Protein AF-A0A975I169-F1 (afdb_monomer)

Mean predicted aligned error: 8.08 Å

pLDDT: mean 77.11, std 10.46, range [40.88, 91.5]

Nearest PDB structures (foldseek):
  6r01-assembly1_A  TM=6.810E-01  e=8.545E-01  Streptomyces lividans 1326
  6qyb-assembly1_A  TM=6.932E-01  e=1.309E+00  Streptomyces lividans 1326
  6q6b-assembly1_A  TM=6.824E-01  e=1.241E+00  Streptomyces lividans 1326
  6ek9-assembly1_A  TM=6.836E-01  e=1.620E+00  Streptomyces lividans
  6qvh-assembly1_A  TM=6.984E-01  e=2.006E+00  Streptomyces lividans 1326

Sequence (140 aa):
MQFKTPTKKPTLEERLAKWSMGFLGGSVAILAVFLALAFTLATQSVWVVLALACLGVYVAQLYYLGTIGRYAPRRRLHIWQLSLLGHVVLFGVVLWVIGNPPVALLVLLPEEASFVIHLLGIHHAYRAAQSTTFSAENAS

Radius of gyration: 18.7 Å; Cα contacts (8 Å, |Δi|>4): 97; chains: 1; bounding box: 59×23×60 Å

Secondary structure (DSSP, 8-state):
--------PPPHHHHHHHHHHHHHHHHHHHHHHHHHHHHHH---THHHHHHHHHHHHHHHHHHHHHHGGGS-HHHHHHHHHHHHHHHHHHHHHHHHHH--HHHHHHHHHHHHHHHHHHHHHHHHHHHHHHHHHHHHHTT-

Foldseek 3Di:
DDDPDPPDDDDPLLVLLVLLLVLLVVLLVLVVVVLVVCVVVDDDDCSVVLNVVLVVLSVLLNVLSVCLVVDDLVVSLVSLVSNLVSLVVNLVSLCVVPVDVVSSVVSVPSSVVSNVSSVVSNVVSVVRVVVVVVVVVVVD

Solvent-accessible surface area (backbone atoms only — not comparable to full-atom values): 7723 Å² total; per-residue (Å²): 135,85,80,76,75,79,81,74,75,79,49,70,59,50,52,41,32,52,52,30,48,54,28,51,54,50,37,52,53,55,48,50,55,51,48,55,54,45,59,77,73,51,97,63,83,62,59,60,60,51,51,53,52,54,51,52,48,51,52,52,38,48,52,50,47,74,46,40,81,80,49,56,48,62,56,36,26,52,48,32,51,54,41,46,52,47,50,55,54,48,51,52,48,48,55,66,72,51,81,42,73,75,63,39,52,68,52,42,54,41,46,50,56,28,48,55,38,36,54,53,36,32,56,52,25,47,54,52,34,50,54,58,49,56,57,55,66,78,72,112

Structure (mmCIF, N/CA/C/O backbone):
data_AF-A0A975I169-F1
#
_entry.id   AF-A0A975I169-F1
#
loop_
_atom_site.group_PDB
_atom_site.id
_atom_site.type_symbol
_atom_site.label_atom_id
_atom_site.label_alt_id
_atom_site.label_comp_id
_atom_site.label_asym_id
_atom_site.label_entity_id
_atom_site.label_seq_id
_atom_site.pdbx_PDB_ins_code
_atom_site.Cartn_x
_atom_site.Cartn_y
_atom_site.Cartn_z
_atom_site.occupancy
_atom_site.B_iso_or_equiv
_atom_site.auth_seq_id
_atom_site.auth_comp_id
_atom_site.auth_asym_id
_atom_site.auth_atom_id
_atom_site.pdbx_PDB_model_num
ATOM 1 N N . MET A 1 1 ? 40.651 8.411 -12.417 1.00 40.88 1 MET A N 1
ATOM 2 C CA . MET A 1 1 ? 39.310 8.763 -12.937 1.00 40.88 1 MET A CA 1
ATOM 3 C C . MET A 1 1 ? 38.260 8.058 -12.089 1.00 40.88 1 MET A C 1
ATOM 5 O O . MET A 1 1 ? 38.161 6.843 -12.167 1.00 40.88 1 MET A O 1
ATOM 9 N N . GLN A 1 2 ? 37.527 8.780 -11.236 1.00 47.41 2 GLN A N 1
ATOM 10 C CA . GLN A 1 2 ? 36.341 8.221 -10.577 1.00 47.41 2 GLN A CA 1
ATOM 11 C C . GLN A 1 2 ? 35.188 8.253 -11.581 1.00 47.41 2 GLN A C 1
ATOM 13 O O . GLN A 1 2 ? 34.714 9.328 -11.950 1.00 47.41 2 GLN A O 1
ATOM 18 N N . PHE A 1 3 ? 34.754 7.084 -12.049 1.00 53.88 3 PHE A N 1
ATOM 19 C CA . PHE A 1 3 ? 33.515 6.967 -12.806 1.00 53.88 3 PHE A CA 1
ATOM 20 C C . PHE A 1 3 ? 32.361 7.264 -11.847 1.00 53.88 3 PHE A C 1
ATOM 22 O O . PHE A 1 3 ? 32.030 6.443 -10.995 1.00 53.88 3 PHE A O 1
ATOM 29 N N . LYS A 1 4 ? 31.772 8.463 -11.950 1.00 49.38 4 LYS A N 1
ATOM 30 C CA . LYS A 1 4 ? 30.489 8.763 -11.307 1.00 49.38 4 LYS A CA 1
ATOM 31 C C . LYS A 1 4 ? 29.485 7.736 -11.818 1.00 49.38 4 LYS A C 1
ATOM 33 O O . LYS A 1 4 ? 29.145 7.746 -13.000 1.00 49.38 4 LYS A O 1
ATOM 38 N N . THR A 1 5 ? 29.035 6.847 -10.939 1.00 52.25 5 THR A N 1
ATOM 39 C CA . THR A 1 5 ? 27.956 5.909 -11.234 1.00 52.25 5 THR A CA 1
ATOM 40 C C . THR A 1 5 ? 26.757 6.735 -11.699 1.00 52.25 5 THR A C 1
ATOM 42 O O . THR A 1 5 ? 26.342 7.638 -10.966 1.00 52.25 5 THR A O 1
ATOM 45 N N . PRO A 1 6 ? 26.223 6.512 -12.911 1.00 54.62 6 PRO A N 1
ATOM 46 C CA . PRO A 1 6 ? 25.088 7.281 -13.390 1.00 54.62 6 PRO A CA 1
ATOM 47 C C . PRO A 1 6 ? 23.934 7.081 -12.409 1.00 54.62 6 PRO A C 1
ATOM 49 O O . PRO A 1 6 ? 23.474 5.959 -12.191 1.00 54.62 6 PRO A O 1
ATOM 52 N N . THR A 1 7 ? 23.488 8.167 -11.779 1.00 57.94 7 THR A N 1
ATOM 53 C CA .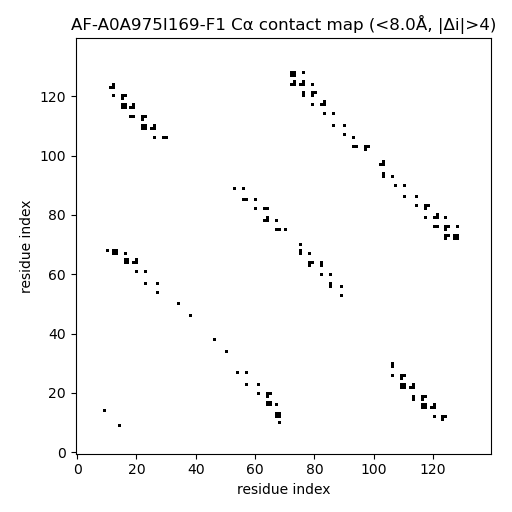 THR A 1 7 ? 22.308 8.177 -10.918 1.00 57.94 7 THR A CA 1
ATOM 54 C C . THR A 1 7 ? 21.109 7.824 -11.787 1.00 57.94 7 THR A C 1
ATOM 56 O O . THR A 1 7 ? 20.553 8.666 -12.494 1.00 57.94 7 THR A O 1
ATOM 59 N N . LYS A 1 8 ? 20.740 6.540 -11.788 1.00 69.06 8 LYS A N 1
ATOM 60 C CA . LYS A 1 8 ? 19.568 6.038 -12.499 1.00 69.06 8 LYS A CA 1
ATOM 61 C C . LYS A 1 8 ? 18.355 6.775 -11.940 1.00 69.06 8 LYS A C 1
ATOM 63 O O . LYS A 1 8 ? 18.017 6.615 -10.769 1.00 69.06 8 LYS A O 1
ATOM 68 N N . LYS A 1 9 ? 17.745 7.636 -12.759 1.00 77.81 9 LYS A N 1
ATOM 69 C CA . LYS A 1 9 ? 16.529 8.353 -12.369 1.00 77.81 9 LYS A CA 1
ATOM 70 C C . LYS A 1 9 ? 15.472 7.319 -11.957 1.00 77.81 9 LYS A C 1
ATOM 72 O O . LYS A 1 9 ? 15.319 6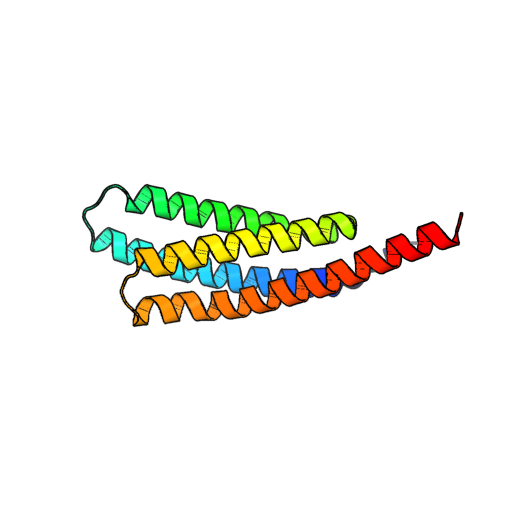.326 -12.674 1.00 77.81 9 LYS A O 1
ATOM 77 N N . PRO A 1 10 ? 14.762 7.535 -10.838 1.00 78.56 10 PRO A N 1
ATOM 78 C CA . PRO A 1 10 ? 13.748 6.599 -10.389 1.00 78.56 10 PRO A CA 1
ATOM 79 C C . PRO A 1 10 ? 12.663 6.468 -11.456 1.00 78.56 10 PRO A C 1
ATOM 81 O O . PRO A 1 10 ? 12.171 7.462 -12.002 1.00 78.56 10 PRO A O 1
ATOM 84 N N . THR A 1 11 ? 12.311 5.226 -11.759 1.00 85.38 11 THR A N 1
ATOM 85 C CA . THR A 1 11 ? 11.220 4.883 -12.668 1.00 85.38 11 THR A CA 1
ATOM 86 C C . THR A 1 11 ? 9.888 5.395 -12.116 1.00 85.38 11 THR A C 1
ATOM 88 O O . THR A 1 11 ? 9.739 5.627 -10.915 1.00 85.38 11 THR A O 1
ATOM 91 N N . LEU A 1 12 ? 8.896 5.592 -12.989 1.00 85.06 12 LEU A N 1
ATOM 92 C CA . LEU A 1 12 ? 7.570 6.043 -12.559 1.00 85.06 12 LEU A CA 1
ATOM 93 C C . LEU A 1 12 ? 6.952 5.081 -11.531 1.00 85.06 12 LEU A C 1
ATOM 95 O O . LEU A 1 12 ? 6.371 5.536 -10.554 1.00 85.06 12 LEU A O 1
ATOM 99 N N . GLU A 1 13 ? 7.158 3.775 -11.704 1.00 85.19 13 GLU A N 1
ATOM 100 C CA . GLU A 1 13 ? 6.737 2.737 -10.755 1.00 85.19 13 GLU A CA 1
ATOM 101 C C . GLU A 1 13 ? 7.374 2.921 -9.374 1.00 85.19 13 GLU A C 1
ATOM 103 O O . GLU A 1 13 ? 6.676 2.861 -8.371 1.00 85.19 13 GLU A O 1
ATOM 108 N N . GLU A 1 14 ? 8.676 3.209 -9.303 1.00 84.88 14 GLU A N 1
ATOM 109 C CA . GLU A 1 14 ? 9.365 3.475 -8.030 1.00 84.88 14 GLU A CA 1
ATOM 110 C C . GLU A 1 14 ? 8.864 4.768 -7.374 1.00 84.88 14 GLU A C 1
ATOM 112 O O . GLU A 1 14 ? 8.753 4.845 -6.150 1.00 84.88 14 GLU A O 1
ATOM 117 N N . ARG A 1 15 ? 8.519 5.786 -8.174 1.00 88.56 15 ARG A N 1
ATOM 118 C CA . ARG A 1 15 ? 7.898 7.015 -7.661 1.00 88.56 15 ARG A CA 1
ATOM 119 C C . ARG A 1 15 ? 6.516 6.720 -7.084 1.00 88.56 15 ARG A C 1
ATOM 121 O O . ARG A 1 15 ? 6.259 7.118 -5.953 1.00 88.56 15 ARG A O 1
ATOM 128 N N . LEU A 1 16 ? 5.656 6.019 -7.824 1.00 88.56 16 LEU A N 1
ATOM 129 C CA . LEU A 1 16 ? 4.318 5.627 -7.368 1.00 88.56 16 LEU A CA 1
ATOM 130 C C . LEU A 1 16 ? 4.395 4.737 -6.123 1.00 88.56 16 LEU A C 1
ATOM 132 O O . LEU A 1 16 ? 3.667 4.977 -5.167 1.00 88.56 16 LEU A O 1
ATOM 136 N N . ALA A 1 17 ? 5.333 3.789 -6.078 1.00 86.81 17 ALA A N 1
ATOM 137 C CA . ALA A 1 17 ? 5.570 2.961 -4.901 1.00 86.81 17 ALA A CA 1
ATOM 138 C C . ALA A 1 17 ? 5.987 3.805 -3.689 1.00 86.81 17 ALA A C 1
ATOM 140 O O . ALA A 1 17 ? 5.504 3.566 -2.589 1.00 86.81 17 ALA A O 1
ATOM 141 N N . LYS A 1 18 ? 6.815 4.842 -3.877 1.00 88.81 18 LYS A N 1
ATOM 142 C CA . LYS A 1 18 ? 7.175 5.773 -2.797 1.00 88.81 18 LYS A CA 1
ATOM 143 C C . LYS A 1 18 ? 5.970 6.541 -2.255 1.00 88.81 18 LYS A C 1
ATOM 145 O O . LYS A 1 18 ? 5.837 6.657 -1.040 1.00 88.81 18 LYS A O 1
ATOM 150 N N . TRP A 1 19 ? 5.107 7.053 -3.132 1.00 87.56 19 TRP A N 1
ATOM 151 C CA . TRP A 1 19 ? 3.864 7.709 -2.712 1.00 87.56 19 TRP A CA 1
ATOM 152 C C . TRP A 1 19 ? 2.956 6.735 -1.968 1.00 87.56 19 TRP A C 1
ATOM 154 O O . TRP A 1 19 ? 2.516 7.045 -0.867 1.00 87.56 19 TRP A O 1
ATOM 164 N N . SER A 1 20 ? 2.759 5.539 -2.524 1.00 86.69 20 SER A N 1
ATOM 165 C CA . SER A 1 20 ? 1.969 4.483 -1.900 1.00 86.69 20 SER A CA 1
ATOM 166 C C . SER A 1 20 ? 2.493 4.130 -0.506 1.00 86.69 20 SER A C 1
ATOM 168 O O . SER A 1 20 ? 1.721 4.176 0.441 1.00 86.69 20 SER A O 1
ATOM 170 N N . MET A 1 21 ? 3.802 3.912 -0.331 1.00 87.06 21 MET A N 1
ATOM 171 C CA . MET A 1 21 ? 4.404 3.673 0.990 1.00 87.06 21 MET A CA 1
ATOM 172 C C . MET A 1 21 ? 4.121 4.803 1.990 1.00 87.06 21 MET A C 1
ATOM 174 O O . MET A 1 21 ? 3.918 4.528 3.170 1.00 87.06 21 MET A O 1
ATOM 178 N N . GLY A 1 22 ? 4.090 6.060 1.532 1.00 85.81 22 GLY A N 1
ATOM 179 C CA . GLY A 1 22 ? 3.719 7.202 2.368 1.00 85.81 22 GLY A CA 1
ATOM 180 C C . GLY A 1 22 ? 2.272 7.126 2.860 1.00 85.81 22 GLY A C 1
ATOM 181 O O . GLY A 1 22 ? 2.029 7.291 4.054 1.00 85.81 22 GLY A O 1
ATOM 182 N N . PHE A 1 23 ? 1.327 6.820 1.966 1.00 85.06 23 PHE A N 1
ATOM 183 C CA . PHE A 1 23 ? -0.083 6.650 2.332 1.00 85.06 23 PHE A CA 1
ATOM 184 C C . PHE A 1 23 ? -0.309 5.416 3.217 1.00 85.06 23 PHE A C 1
ATOM 186 O O . PHE A 1 23 ? -0.944 5.561 4.257 1.00 85.06 23 PHE A O 1
ATOM 193 N N . LEU A 1 24 ? 0.299 4.260 2.899 1.00 83.12 24 LEU A N 1
ATOM 194 C CA . LEU A 1 24 ? 0.259 3.065 3.761 1.00 83.12 24 LEU A CA 1
ATOM 195 C C . LEU A 1 24 ? 0.768 3.372 5.169 1.00 83.12 24 LEU A C 1
ATOM 197 O O . LEU A 1 24 ? 0.147 2.980 6.150 1.00 83.12 24 LEU A O 1
ATOM 201 N N . GLY A 1 25 ? 1.906 4.063 5.281 1.00 83.50 25 GLY A N 1
ATOM 202 C CA . GLY A 1 25 ? 2.466 4.436 6.578 1.00 83.50 25 GLY A CA 1
ATOM 203 C C . GLY A 1 25 ? 1.501 5.300 7.395 1.00 83.50 25 GLY A C 1
ATOM 204 O O . GLY A 1 25 ? 1.349 5.084 8.597 1.00 83.50 25 GLY A O 1
ATOM 205 N N . GLY A 1 26 ? 0.804 6.229 6.732 1.00 83.56 26 GLY A N 1
ATOM 206 C CA . GLY A 1 26 ? -0.270 7.019 7.333 1.00 83.56 26 GLY A CA 1
ATOM 207 C C . GLY A 1 26 ? -1.442 6.158 7.815 1.00 83.56 26 GLY A C 1
ATOM 208 O O . GLY A 1 26 ? -1.845 6.282 8.972 1.00 83.56 26 GLY A O 1
ATOM 209 N N . SER A 1 27 ? -1.939 5.243 6.976 1.00 79.94 27 SER A N 1
ATOM 210 C CA . SER A 1 27 ? -3.018 4.313 7.337 1.00 79.94 27 SER A CA 1
ATOM 211 C C . SER A 1 27 ? -2.656 3.430 8.532 1.00 79.94 27 SER A C 1
ATOM 213 O O . SE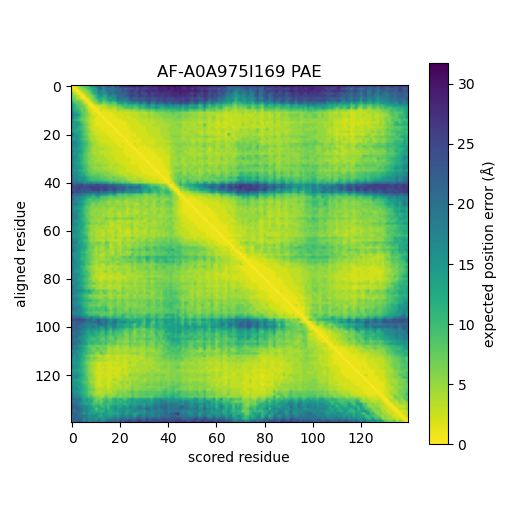R A 1 27 ? -3.469 3.267 9.439 1.00 79.94 27 SER A O 1
ATOM 215 N N . VAL A 1 28 ? -1.420 2.914 8.589 1.00 82.50 28 VAL A N 1
ATOM 216 C CA . VAL A 1 28 ? -0.918 2.111 9.721 1.00 82.50 28 VAL A CA 1
ATOM 217 C C . VAL A 1 28 ? -0.928 2.915 11.017 1.00 82.50 28 VAL A C 1
ATOM 219 O O . VAL A 1 28 ? -1.372 2.406 12.044 1.00 82.50 28 VAL A O 1
ATOM 222 N N . ALA A 1 29 ? -0.456 4.165 10.984 1.00 84.19 29 ALA A N 1
ATOM 223 C CA . ALA A 1 29 ? -0.430 5.020 12.167 1.00 84.19 29 ALA A CA 1
ATOM 224 C C . ALA A 1 29 ? -1.848 5.315 12.680 1.00 84.19 29 ALA A C 1
ATOM 226 O O . ALA A 1 29 ? -2.115 5.174 13.873 1.00 84.19 29 ALA A O 1
ATOM 227 N N . ILE A 1 30 ? -2.768 5.662 11.774 1.00 79.88 30 ILE A N 1
ATOM 228 C CA . ILE A 1 30 ? -4.175 5.918 12.105 1.00 79.88 30 ILE A CA 1
ATOM 229 C C . ILE A 1 30 ? -4.831 4.650 12.673 1.00 79.88 30 ILE A C 1
ATOM 231 O O . ILE A 1 30 ? -5.460 4.704 13.730 1.00 79.88 30 ILE A O 1
ATOM 235 N N . LEU A 1 31 ? -4.630 3.495 12.030 1.00 76.94 31 LEU A N 1
ATOM 236 C CA . LEU A 1 31 ? -5.135 2.208 12.507 1.00 76.94 31 LEU A CA 1
ATOM 237 C C . LEU A 1 31 ? -4.595 1.864 13.900 1.00 76.94 31 LEU A C 1
ATOM 239 O O . LEU A 1 31 ? -5.365 1.429 14.750 1.00 76.94 31 LEU A O 1
ATOM 243 N N . ALA A 1 32 ? -3.302 2.069 14.159 1.00 79.62 32 ALA A N 1
ATOM 244 C CA . ALA A 1 32 ? -2.701 1.789 15.462 1.00 79.62 32 ALA A CA 1
ATOM 245 C C . ALA A 1 32 ? -3.328 2.638 16.580 1.00 79.62 32 ALA A C 1
ATOM 247 O O . ALA A 1 32 ? -3.628 2.113 17.652 1.00 79.62 32 ALA A O 1
ATOM 248 N N . VAL A 1 33 ? -3.581 3.926 16.317 1.00 81.75 33 VAL A N 1
ATOM 249 C CA . VAL A 1 33 ? -4.276 4.819 17.259 1.00 81.75 33 VAL A CA 1
ATOM 250 C C . VAL A 1 33 ? -5.701 4.331 17.525 1.00 81.75 33 VAL A C 1
ATOM 252 O O . VAL A 1 33 ? -6.112 4.247 18.683 1.00 81.75 33 VAL A O 1
ATOM 255 N N . PHE A 1 34 ? -6.444 3.949 16.482 1.00 74.19 34 PHE A N 1
ATOM 256 C CA . PHE A 1 34 ? -7.803 3.427 16.646 1.00 74.19 34 PHE A CA 1
ATOM 257 C C . PHE A 1 34 ? -7.846 2.086 17.366 1.00 74.19 34 PHE A C 1
ATOM 259 O O . PHE A 1 34 ? -8.719 1.882 18.201 1.00 74.19 34 PHE A O 1
ATOM 266 N N . LEU A 1 35 ? -6.906 1.187 17.088 1.00 74.25 35 LEU A N 1
ATOM 267 C CA . LEU A 1 35 ? -6.799 -0.082 17.798 1.00 74.25 35 LEU A CA 1
ATOM 268 C C . LEU A 1 35 ? -6.463 0.142 19.270 1.00 74.25 35 LEU A C 1
ATOM 270 O O . LEU A 1 35 ? -7.082 -0.488 20.117 1.00 74.25 35 LEU A O 1
ATOM 274 N N . ALA A 1 36 ? -5.547 1.058 19.593 1.00 77.06 36 ALA A N 1
ATOM 275 C CA . ALA A 1 36 ? -5.252 1.412 20.979 1.00 77.06 36 ALA A CA 1
ATOM 276 C C . ALA A 1 36 ? -6.503 1.935 21.703 1.00 77.06 36 ALA A C 1
ATOM 278 O O . ALA A 1 36 ? -6.775 1.519 22.826 1.00 77.06 36 ALA A O 1
ATOM 279 N N . LEU A 1 37 ? -7.298 2.780 21.039 1.00 73.94 37 LEU A N 1
ATOM 280 C CA . LEU A 1 37 ? -8.575 3.263 21.563 1.00 73.94 37 LEU A CA 1
ATOM 281 C C . LEU A 1 37 ? -9.625 2.141 21.680 1.00 73.94 37 LEU A C 1
ATOM 283 O O . LEU A 1 37 ? -10.368 2.085 22.651 1.00 73.94 37 LEU A O 1
ATOM 287 N N . ALA A 1 38 ? -9.681 1.215 20.724 1.00 69.88 38 ALA A N 1
ATOM 288 C CA . ALA A 1 38 ? -10.576 0.064 20.784 1.00 69.88 38 ALA A CA 1
ATOM 289 C C . ALA A 1 38 ? -10.186 -0.892 21.922 1.00 69.88 38 ALA A C 1
ATOM 291 O O . ALA A 1 38 ? -11.062 -1.357 22.638 1.00 69.88 38 ALA A O 1
ATOM 292 N N . PHE A 1 39 ? -8.892 -1.143 22.148 1.00 70.62 39 PHE A N 1
ATOM 293 C CA . PHE A 1 39 ? -8.407 -1.975 23.255 1.00 70.62 39 PHE A CA 1
ATOM 294 C C . PHE A 1 39 ? -8.681 -1.366 24.624 1.00 70.62 39 PHE A C 1
ATOM 296 O O . PHE A 1 39 ? -8.983 -2.100 25.561 1.00 70.62 39 PHE A O 1
ATOM 303 N N . THR A 1 40 ? -8.587 -0.042 24.758 1.00 69.62 40 THR A N 1
ATOM 304 C CA . THR A 1 40 ? -8.936 0.627 26.018 1.00 69.62 40 THR A CA 1
ATOM 305 C C . THR A 1 40 ? -10.442 0.627 26.277 1.00 69.62 40 THR A C 1
ATOM 307 O O . THR A 1 40 ? -10.847 0.711 27.434 1.00 69.62 40 THR A O 1
ATOM 310 N N . LEU A 1 41 ? -11.267 0.496 25.231 1.00 67.44 41 LEU A N 1
ATOM 311 C CA . LEU A 1 41 ? -12.729 0.530 25.320 1.00 67.44 41 LEU A CA 1
ATOM 312 C C . LEU A 1 41 ? -13.413 -0.852 25.259 1.00 67.44 41 LEU A C 1
ATOM 314 O O . LEU A 1 41 ? -14.566 -0.954 25.675 1.00 67.44 41 LEU A O 1
ATOM 318 N N . ALA A 1 42 ? -12.761 -1.908 24.756 1.00 60.25 42 ALA A N 1
ATOM 319 C CA . ALA A 1 42 ? -13.405 -3.190 24.439 1.00 60.25 42 ALA A CA 1
ATOM 320 C C . ALA A 1 42 ? -12.790 -4.406 25.159 1.00 60.25 42 ALA A C 1
ATOM 322 O O . ALA A 1 42 ? -11.589 -4.658 25.111 1.00 60.25 42 ALA A O 1
ATOM 323 N N . THR A 1 43 ? -13.655 -5.244 25.738 1.00 59.00 43 THR A N 1
ATOM 324 C CA . THR A 1 43 ? -13.341 -6.536 26.372 1.00 59.00 43 THR A CA 1
ATOM 325 C C . THR A 1 43 ? -13.651 -7.715 25.434 1.00 59.00 43 THR A C 1
ATOM 327 O O . THR A 1 43 ? -14.660 -8.396 25.596 1.00 59.00 43 THR A O 1
ATOM 330 N N . GLN A 1 44 ? -12.814 -7.986 24.423 1.00 59.47 44 GLN A N 1
ATOM 331 C CA . GLN A 1 44 ? -12.952 -9.185 23.566 1.00 59.47 44 GLN A CA 1
ATOM 332 C C . GLN A 1 44 ? -11.586 -9.687 23.054 1.00 59.47 44 GLN A C 1
ATOM 334 O O . GLN A 1 44 ? -10.727 -8.899 22.661 1.00 59.47 44 GLN A O 1
ATOM 339 N N . SER A 1 45 ? -11.405 -11.010 23.003 1.00 62.97 45 SER A N 1
ATOM 340 C CA . SER A 1 45 ? -10.140 -11.698 22.680 1.00 62.97 45 SER A CA 1
ATOM 341 C C . SER A 1 45 ? -9.735 -11.667 21.198 1.00 62.97 45 SER A C 1
ATOM 343 O O . SER A 1 45 ? -8.560 -11.839 20.877 1.00 62.97 45 SER A O 1
ATOM 345 N N . VAL A 1 46 ? -10.679 -11.434 20.280 1.00 67.94 46 VAL A N 1
ATOM 346 C CA . VAL A 1 46 ? -10.446 -11.569 18.827 1.00 67.94 46 VAL A CA 1
ATOM 347 C C . VAL A 1 46 ? -9.798 -10.318 18.211 1.00 67.94 46 VAL A C 1
ATOM 349 O O . VAL A 1 46 ? -9.129 -10.410 17.181 1.00 67.94 46 VAL A O 1
ATOM 352 N N . TRP A 1 47 ? -9.904 -9.158 18.872 1.00 71.94 47 TRP A N 1
ATOM 353 C CA . TRP A 1 47 ? -9.338 -7.891 18.388 1.00 71.94 47 TRP A CA 1
ATOM 354 C C . TRP A 1 47 ? -7.817 -7.931 18.233 1.00 71.94 47 TRP A C 1
ATOM 356 O O . TRP A 1 47 ? -7.285 -7.379 17.274 1.00 71.94 47 TRP A O 1
ATOM 366 N N . VAL A 1 48 ? -7.118 -8.632 19.133 1.00 71.56 48 VAL A N 1
ATOM 367 C CA . VAL A 1 48 ? -5.655 -8.809 19.069 1.00 71.56 48 VAL A CA 1
ATOM 368 C C . VAL A 1 48 ? -5.253 -9.595 17.828 1.00 71.56 48 VAL A C 1
ATOM 370 O O . VAL A 1 48 ? -4.350 -9.186 17.103 1.00 71.56 48 VAL A O 1
ATOM 373 N N . VAL A 1 49 ? -5.945 -10.701 17.552 1.00 76.06 49 VAL A N 1
ATOM 374 C CA . VAL A 1 49 ? -5.645 -11.561 16.399 1.00 76.06 49 VAL A CA 1
ATOM 375 C C . VAL A 1 49 ? -5.872 -10.800 15.093 1.00 76.06 49 VAL A C 1
ATOM 377 O O . VAL A 1 49 ? -5.041 -10.853 14.187 1.00 76.06 49 VAL A O 1
ATOM 380 N N . LEU A 1 50 ? -6.960 -10.034 15.019 1.00 74.00 50 LEU A N 1
ATOM 381 C CA . LEU A 1 50 ? -7.290 -9.239 13.843 1.00 74.00 50 LEU A CA 1
ATOM 382 C C . LEU A 1 50 ? -6.317 -8.074 13.626 1.00 74.00 50 LEU A C 1
ATOM 384 O O . LEU A 1 50 ? -5.881 -7.838 12.502 1.00 74.00 50 LEU A O 1
ATOM 388 N N . ALA A 1 51 ? -5.916 -7.395 14.704 1.00 73.25 51 ALA A N 1
ATOM 389 C CA . ALA A 1 51 ? -4.894 -6.354 14.667 1.00 73.25 51 ALA A CA 1
ATOM 390 C C . ALA A 1 51 ? -3.559 -6.883 14.122 1.00 73.25 51 ALA A C 1
ATOM 392 O O . ALA A 1 51 ? -2.960 -6.265 13.240 1.00 73.25 51 ALA A O 1
ATOM 393 N N . LEU A 1 52 ? -3.116 -8.049 14.606 1.00 80.38 52 LEU A N 1
ATOM 394 C CA . LEU A 1 52 ? -1.888 -8.692 14.136 1.00 80.38 52 LEU A CA 1
ATOM 395 C C . LEU A 1 52 ? -1.984 -9.101 12.661 1.00 80.38 52 LEU A C 1
ATOM 397 O O . LEU A 1 52 ? -1.017 -8.919 11.921 1.00 80.38 52 LEU A O 1
ATOM 401 N N . ALA A 1 53 ? -3.143 -9.594 12.215 1.00 79.94 53 ALA A N 1
ATOM 402 C CA . ALA A 1 53 ? -3.373 -9.924 10.811 1.00 79.94 53 ALA A CA 1
ATOM 403 C C . ALA A 1 53 ? -3.273 -8.679 9.911 1.00 79.94 53 ALA A C 1
ATOM 405 O O . ALA A 1 53 ? -2.528 -8.695 8.930 1.00 79.94 53 ALA A O 1
ATOM 406 N N . CYS A 1 54 ? -3.944 -7.578 10.275 1.00 78.44 54 CYS A N 1
ATOM 407 C CA . CYS A 1 54 ? -3.860 -6.315 9.536 1.00 78.44 54 CYS A CA 1
ATOM 408 C C . CYS A 1 54 ? -2.423 -5.782 9.484 1.00 78.44 54 CYS A C 1
ATOM 410 O O . CYS A 1 54 ? -1.937 -5.416 8.414 1.00 78.44 54 CYS A O 1
ATOM 412 N N . LEU A 1 55 ? -1.716 -5.789 10.618 1.00 81.19 55 LEU A N 1
ATOM 413 C CA . LEU A 1 55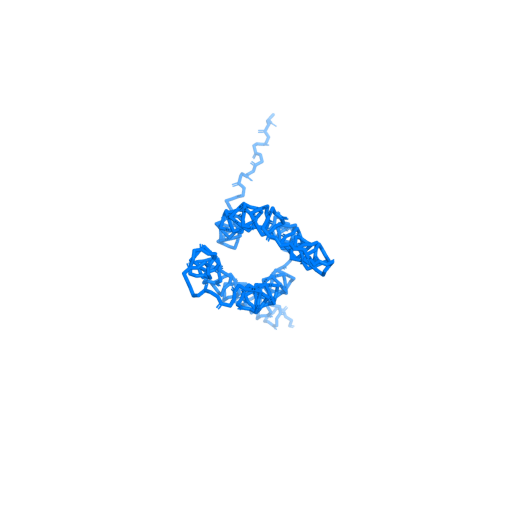 ? -0.326 -5.339 10.688 1.00 81.19 55 LEU A CA 1
ATOM 414 C C . LEU A 1 55 ? 0.590 -6.189 9.793 1.00 81.19 55 LEU A C 1
ATOM 416 O O . LEU A 1 55 ? 1.436 -5.643 9.087 1.00 81.19 55 LEU A O 1
ATOM 420 N N . GLY A 1 56 ? 0.389 -7.509 9.771 1.00 82.50 56 GLY A N 1
ATOM 421 C CA . GLY A 1 56 ? 1.123 -8.421 8.894 1.00 82.50 56 GLY A CA 1
ATOM 422 C C . GLY A 1 56 ? 0.943 -8.094 7.409 1.00 82.50 56 GLY A C 1
ATOM 423 O O . GLY A 1 56 ? 1.927 -8.074 6.666 1.00 82.50 56 GLY A O 1
ATOM 424 N N . VAL A 1 57 ? -0.283 -7.768 6.982 1.00 83.19 57 VAL A N 1
ATOM 425 C CA . VAL A 1 57 ? -0.564 -7.349 5.597 1.00 83.19 57 VAL A CA 1
ATOM 426 C C . VAL A 1 57 ? 0.166 -6.046 5.260 1.00 83.19 57 VAL A C 1
ATOM 428 O O . VAL A 1 57 ? 0.842 -5.987 4.231 1.00 83.19 57 VAL A O 1
ATOM 431 N N . TYR A 1 58 ? 0.118 -5.038 6.137 1.00 81.50 58 TYR A N 1
ATOM 432 C CA . TYR A 1 58 ? 0.829 -3.774 5.916 1.00 81.50 58 TYR A CA 1
ATOM 433 C C . TYR A 1 58 ? 2.346 -3.954 5.823 1.00 81.50 58 TYR A C 1
ATOM 435 O O . TYR A 1 58 ? 2.981 -3.398 4.926 1.00 81.50 58 TYR A O 1
ATOM 443 N N . VAL A 1 59 ? 2.939 -4.754 6.715 1.00 84.88 59 VAL A N 1
ATOM 444 C CA . VAL A 1 59 ? 4.383 -5.040 6.688 1.00 84.88 59 VAL A CA 1
ATOM 445 C C . VAL A 1 59 ? 4.769 -5.719 5.376 1.00 84.88 59 VAL A C 1
ATOM 447 O O . VAL A 1 59 ? 5.750 -5.320 4.744 1.00 84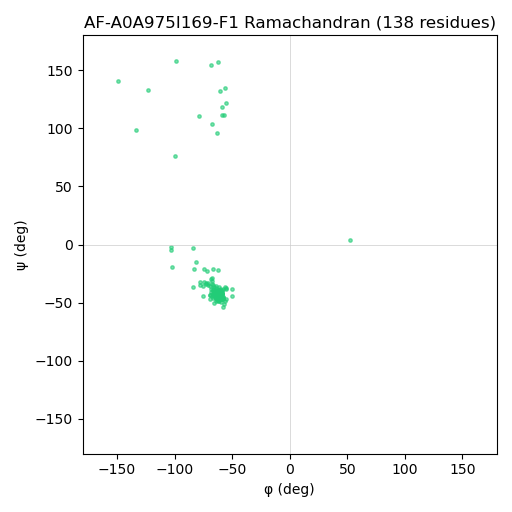.88 59 VAL A O 1
ATOM 450 N N . ALA A 1 60 ? 3.981 -6.702 4.932 1.00 84.12 60 ALA A N 1
ATOM 451 C CA . ALA A 1 60 ? 4.209 -7.371 3.659 1.00 84.12 60 ALA A CA 1
ATOM 452 C C . ALA A 1 60 ? 4.130 -6.385 2.480 1.00 84.12 60 ALA A C 1
ATOM 454 O O . ALA A 1 60 ? 5.029 -6.362 1.639 1.00 84.12 60 ALA A O 1
ATOM 455 N N . GLN A 1 61 ? 3.113 -5.519 2.434 1.00 84.00 61 GLN A N 1
ATOM 456 C CA . GLN A 1 61 ? 2.965 -4.515 1.374 1.00 84.00 61 GLN A CA 1
ATOM 457 C C . GLN A 1 61 ? 4.121 -3.508 1.347 1.00 84.00 61 GLN A C 1
ATOM 459 O O . GLN A 1 61 ? 4.690 -3.261 0.281 1.00 84.00 61 GLN A O 1
ATOM 464 N N . LEU A 1 62 ? 4.516 -2.966 2.505 1.00 84.06 62 LEU A N 1
ATOM 465 C CA . LEU A 1 62 ? 5.655 -2.048 2.615 1.00 84.06 62 LEU A CA 1
ATOM 466 C C . LEU A 1 62 ? 6.949 -2.704 2.120 1.00 84.06 62 LEU A C 1
ATOM 468 O O . LEU A 1 62 ? 7.714 -2.087 1.376 1.00 84.06 62 LEU A O 1
ATOM 472 N N . TYR A 1 63 ? 7.173 -3.969 2.478 1.00 86.38 63 TYR A N 1
ATOM 473 C CA . TYR A 1 63 ? 8.326 -4.733 2.013 1.00 86.38 63 TYR A CA 1
ATOM 474 C C . TYR A 1 63 ? 8.328 -4.912 0.485 1.00 86.38 63 TYR A C 1
ATOM 476 O O . TYR A 1 63 ? 9.340 -4.649 -0.176 1.00 86.38 63 TYR A O 1
ATOM 484 N N . TYR A 1 64 ? 7.199 -5.321 -0.101 1.00 83.06 64 TYR A N 1
ATOM 485 C CA . TYR A 1 64 ? 7.100 -5.545 -1.545 1.00 83.06 64 TYR A CA 1
ATOM 486 C C . TYR A 1 64 ? 7.234 -4.246 -2.353 1.00 83.06 64 TYR A C 1
ATOM 488 O O . TYR A 1 64 ? 7.971 -4.206 -3.342 1.00 83.06 64 TYR A O 1
ATOM 496 N N . LEU A 1 65 ? 6.596 -3.157 -1.915 1.00 85.56 65 LEU A N 1
ATOM 497 C CA . LEU A 1 65 ? 6.701 -1.853 -2.577 1.00 85.56 65 LEU A CA 1
ATOM 498 C C . LEU A 1 65 ? 8.105 -1.250 -2.441 1.00 85.56 65 LEU A C 1
ATOM 500 O O . LEU A 1 65 ? 8.635 -0.703 -3.409 1.00 85.56 65 LEU A O 1
ATOM 504 N N . GLY A 1 66 ? 8.756 -1.418 -1.285 1.00 83.56 66 GLY A N 1
ATOM 505 C CA . GLY A 1 66 ? 10.129 -0.957 -1.061 1.00 83.56 66 GLY A CA 1
ATOM 506 C C . GLY A 1 66 ? 11.174 -1.691 -1.908 1.00 83.56 66 GLY A C 1
ATOM 507 O O . GLY A 1 66 ? 12.262 -1.169 -2.156 1.00 83.56 66 GLY A O 1
ATOM 508 N N . THR A 1 67 ? 10.853 -2.892 -2.394 1.00 83.75 67 THR A N 1
ATOM 509 C CA . THR A 1 67 ? 11.762 -3.724 -3.194 1.00 83.75 67 THR A CA 1
ATOM 510 C C . THR A 1 67 ? 11.450 -3.715 -4.693 1.00 83.75 67 THR A C 1
ATOM 512 O O . THR A 1 67 ? 12.228 -4.267 -5.474 1.00 83.75 67 THR A O 1
ATOM 515 N N . ILE A 1 68 ? 10.390 -3.024 -5.131 1.00 85.06 68 ILE A N 1
ATOM 516 C CA . ILE A 1 68 ? 9.864 -3.098 -6.503 1.00 85.06 68 ILE A CA 1
ATOM 517 C C . ILE A 1 68 ? 10.901 -2.783 -7.594 1.00 85.06 68 ILE A C 1
ATOM 519 O O . ILE A 1 68 ? 10.961 -3.463 -8.621 1.00 85.06 68 ILE A O 1
ATOM 523 N N . GLY A 1 69 ? 11.789 -1.817 -7.344 1.00 81.12 69 GLY 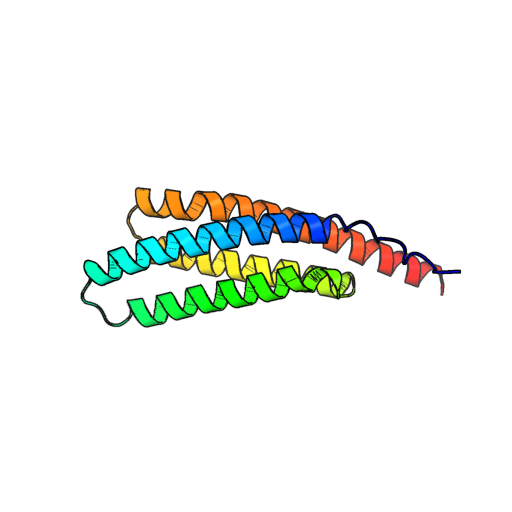A N 1
ATOM 524 C CA . GLY A 1 69 ? 12.833 -1.399 -8.283 1.00 81.12 69 GLY A CA 1
ATOM 525 C C . GLY A 1 69 ? 13.846 -2.494 -8.636 1.00 81.12 69 GLY A C 1
ATOM 526 O O . GLY A 1 69 ? 14.460 -2.459 -9.705 1.00 81.12 69 GLY A O 1
ATOM 527 N N . ARG A 1 70 ? 13.985 -3.512 -7.776 1.00 85.31 70 ARG A N 1
ATOM 528 C CA . ARG A 1 70 ? 14.945 -4.617 -7.935 1.00 85.31 70 ARG A CA 1
ATOM 529 C C . ARG A 1 70 ? 14.454 -5.716 -8.877 1.00 85.31 70 ARG A C 1
ATOM 531 O O . ARG A 1 70 ? 15.252 -6.543 -9.307 1.00 85.31 70 ARG A O 1
ATOM 538 N N . TYR A 1 71 ? 13.162 -5.744 -9.195 1.00 85.19 71 TYR A N 1
ATOM 539 C CA . TYR A 1 71 ? 12.561 -6.838 -9.953 1.00 85.19 71 TYR A CA 1
ATOM 540 C C . TYR A 1 71 ? 12.403 -6.519 -11.440 1.00 85.19 71 TYR A C 1
ATOM 542 O O . TYR A 1 71 ? 12.352 -5.359 -11.844 1.00 85.19 71 TYR A O 1
ATOM 550 N N . ALA A 1 72 ? 12.299 -7.566 -12.262 1.00 84.25 72 ALA A N 1
ATOM 551 C CA . ALA A 1 72 ? 11.980 -7.451 -13.684 1.00 84.25 72 ALA A CA 1
ATOM 552 C C . ALA A 1 72 ? 10.524 -6.979 -13.902 1.00 84.25 72 ALA A C 1
ATOM 554 O O . ALA A 1 72 ? 9.672 -7.277 -13.059 1.00 84.25 72 ALA A O 1
ATOM 555 N N . PRO A 1 73 ? 10.193 -6.333 -15.039 1.00 81.75 73 PRO A N 1
ATOM 556 C CA . PRO A 1 73 ? 8.876 -5.727 -15.286 1.00 81.75 73 PRO A CA 1
ATOM 557 C C . PRO A 1 73 ? 7.679 -6.650 -15.011 1.00 81.75 73 PRO A C 1
ATOM 559 O O . PRO A 1 73 ? 6.748 -6.270 -14.307 1.00 81.75 73 PRO A O 1
ATOM 562 N N . ARG A 1 74 ? 7.734 -7.915 -15.454 1.00 83.69 74 ARG A N 1
ATOM 563 C CA . ARG A 1 74 ? 6.671 -8.902 -15.177 1.00 83.69 74 ARG A CA 1
ATOM 564 C C . ARG A 1 74 ? 6.480 -9.170 -13.683 1.00 83.69 74 ARG A C 1
ATOM 566 O O . ARG A 1 74 ? 5.351 -9.295 -13.226 1.00 83.69 74 ARG A O 1
ATOM 573 N N . ARG A 1 75 ? 7.562 -9.247 -12.903 1.00 84.94 75 ARG A N 1
ATOM 574 C CA . ARG A 1 75 ? 7.478 -9.451 -11.446 1.00 84.94 75 ARG A CA 1
ATOM 575 C C . ARG A 1 75 ? 6.955 -8.206 -10.731 1.00 84.94 75 ARG A C 1
ATOM 577 O O . ARG A 1 75 ? 6.216 -8.346 -9.766 1.00 84.94 75 ARG A O 1
ATOM 584 N N . ARG A 1 76 ? 7.269 -7.005 -11.229 1.00 87.12 76 ARG A N 1
ATOM 585 C CA . ARG A 1 76 ? 6.711 -5.749 -10.699 1.00 87.12 76 ARG A CA 1
ATOM 586 C C . ARG A 1 76 ? 5.193 -5.698 -10.841 1.00 87.12 76 ARG A C 1
ATOM 588 O O . ARG A 1 76 ? 4.524 -5.292 -9.901 1.00 87.12 76 ARG A O 1
ATOM 595 N N . LEU A 1 77 ? 4.650 -6.180 -11.961 1.00 86.94 77 LEU A N 1
ATOM 596 C CA . LEU A 1 77 ? 3.201 -6.308 -12.147 1.00 86.94 77 LEU A CA 1
ATOM 597 C C . LEU A 1 77 ? 2.562 -7.208 -11.077 1.00 86.94 77 LEU A C 1
ATOM 599 O O . LEU A 1 77 ? 1.575 -6.813 -10.464 1.00 86.94 77 L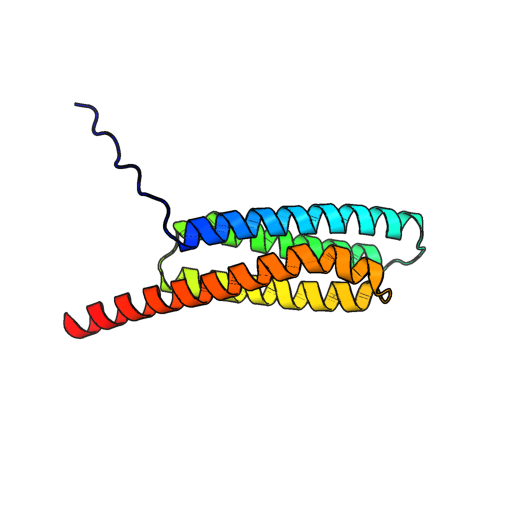EU A O 1
ATOM 603 N N . HIS A 1 78 ? 3.154 -8.375 -10.806 1.00 87.75 78 HIS A N 1
ATOM 604 C CA . HIS A 1 78 ? 2.657 -9.283 -9.764 1.00 87.75 78 HIS A CA 1
ATOM 605 C C . HIS A 1 78 ? 2.737 -8.651 -8.370 1.00 87.75 78 HIS A C 1
ATOM 607 O O . HIS A 1 78 ? 1.811 -8.792 -7.580 1.00 87.75 78 HIS A O 1
ATOM 613 N N . ILE A 1 79 ? 3.815 -7.916 -8.077 1.00 87.25 79 ILE A N 1
ATOM 614 C CA . ILE A 1 79 ? 3.965 -7.169 -6.821 1.00 87.25 79 ILE A CA 1
ATOM 615 C C . ILE A 1 79 ? 2.837 -6.147 -6.660 1.00 87.25 79 ILE A C 1
ATOM 617 O O . ILE A 1 79 ? 2.210 -6.094 -5.605 1.00 87.25 79 ILE A O 1
ATOM 621 N N . TRP A 1 80 ? 2.532 -5.380 -7.707 1.00 87.88 80 TRP A N 1
ATOM 622 C CA . TRP A 1 80 ? 1.427 -4.426 -7.676 1.00 87.88 80 TRP A CA 1
ATOM 623 C C . TRP A 1 80 ? 0.065 -5.104 -7.467 1.00 87.88 80 TRP A C 1
ATOM 625 O O . TRP A 1 80 ? -0.732 -4.619 -6.667 1.00 87.88 80 TRP A O 1
ATOM 635 N N . GLN A 1 81 ? -0.191 -6.235 -8.131 1.00 87.25 81 GLN A N 1
ATOM 636 C CA . GLN A 1 81 ? -1.432 -7.007 -7.974 1.00 87.25 81 GLN A CA 1
ATOM 637 C C . GLN A 1 81 ? -1.585 -7.598 -6.565 1.00 87.25 81 GLN A C 1
ATOM 639 O O . GLN A 1 81 ? -2.651 -7.485 -5.965 1.00 87.25 81 GLN A O 1
ATOM 644 N N . LEU A 1 82 ? -0.519 -8.187 -6.014 1.00 84.94 82 LEU A N 1
ATOM 645 C CA . LEU A 1 82 ? -0.503 -8.705 -4.642 1.00 84.94 82 LEU A CA 1
ATOM 646 C C . LEU A 1 82 ? -0.714 -7.583 -3.620 1.00 84.94 82 LEU A C 1
ATOM 648 O O . LEU A 1 82 ? -1.462 -7.752 -2.658 1.00 84.94 82 LEU A O 1
ATOM 652 N N . SER A 1 83 ? -0.098 -6.422 -3.848 1.00 82.56 83 SER A N 1
ATOM 653 C CA . SER A 1 83 ? -0.268 -5.255 -2.984 1.00 82.56 83 SER A CA 1
ATOM 654 C C . SER A 1 83 ? -1.707 -4.724 -3.022 1.00 82.56 83 SER A C 1
ATOM 656 O O . SER A 1 83 ? -2.278 -4.431 -1.970 1.00 82.56 83 SER A O 1
ATOM 658 N N . LEU A 1 84 ? -2.338 -4.699 -4.204 1.00 85.12 84 LEU A N 1
ATOM 659 C CA . LEU A 1 84 ? -3.753 -4.348 -4.361 1.00 85.12 84 LEU A CA 1
ATOM 660 C C . LEU A 1 84 ? -4.676 -5.340 -3.636 1.00 85.12 84 LEU A C 1
ATOM 662 O O . LEU A 1 84 ? -5.603 -4.917 -2.950 1.00 85.12 84 LEU A O 1
ATOM 666 N N . LEU A 1 85 ? -4.412 -6.647 -3.743 1.00 85.25 85 LEU A N 1
ATOM 667 C CA . LEU A 1 85 ? -5.190 -7.667 -3.032 1.00 85.25 85 LEU A CA 1
ATOM 668 C C . LEU A 1 85 ? -5.141 -7.442 -1.515 1.00 85.25 85 LEU A C 1
ATOM 670 O O . LEU A 1 85 ? -6.177 -7.497 -0.855 1.00 85.25 85 LEU A O 1
ATOM 674 N N . GLY A 1 86 ? -3.961 -7.122 -0.973 1.00 80.69 86 GLY A N 1
ATOM 675 C CA . GLY A 1 86 ? -3.815 -6.768 0.439 1.00 80.69 86 GLY A CA 1
ATOM 676 C C . GLY A 1 86 ? -4.667 -5.558 0.844 1.00 80.69 86 GLY A C 1
ATOM 677 O O . GLY A 1 86 ? -5.277 -5.590 1.908 1.00 80.69 86 GLY A O 1
ATOM 678 N N . HIS A 1 87 ? -4.776 -4.535 -0.016 1.00 78.44 87 HIS A N 1
ATOM 679 C CA . HIS A 1 87 ? -5.631 -3.363 0.227 1.00 78.44 87 HIS A CA 1
ATOM 680 C C . HIS A 1 87 ? -7.110 -3.743 0.278 1.00 78.44 87 HIS A C 1
ATOM 682 O O . HIS A 1 87 ? -7.821 -3.320 1.180 1.00 78.44 87 HIS A O 1
ATOM 688 N N . VAL A 1 88 ? -7.580 -4.576 -0.654 1.00 80.81 88 VAL A N 1
ATOM 689 C CA . VAL A 1 88 ? -8.986 -5.015 -0.679 1.00 80.81 88 VAL A CA 1
ATOM 690 C C . VAL A 1 88 ? -9.339 -5.808 0.582 1.00 80.81 88 VAL A C 1
ATOM 692 O O . VAL A 1 88 ? -10.396 -5.590 1.174 1.00 80.81 88 VAL A O 1
ATOM 695 N N . VAL A 1 89 ? -8.443 -6.697 1.023 1.00 80.00 89 VAL A N 1
ATOM 696 C CA . VAL A 1 89 ? -8.627 -7.459 2.267 1.00 80.00 89 VAL A CA 1
ATOM 697 C C . VAL A 1 89 ? -8.664 -6.521 3.476 1.00 80.00 89 VAL A C 1
ATOM 699 O O . VAL A 1 89 ? -9.572 -6.630 4.297 1.00 80.00 89 VAL A O 1
ATOM 702 N N . LEU A 1 90 ? -7.730 -5.568 3.564 1.00 75.25 90 LEU A N 1
ATOM 703 C CA . LEU A 1 90 ? -7.695 -4.564 4.633 1.00 75.25 90 LEU A CA 1
ATOM 704 C C . LEU A 1 90 ? -8.969 -3.712 4.663 1.00 75.25 90 LEU A C 1
ATOM 706 O O . LEU A 1 90 ? -9.568 -3.560 5.723 1.00 75.25 90 LEU A O 1
ATOM 710 N N . PHE A 1 91 ? -9.422 -3.223 3.510 1.00 74.50 91 PHE A N 1
ATOM 711 C CA . PHE A 1 91 ? -10.651 -2.443 3.368 1.00 74.50 91 PHE A CA 1
ATOM 712 C C . PHE A 1 91 ? -11.878 -3.217 3.870 1.00 74.50 91 PHE A C 1
ATOM 714 O O . PHE A 1 91 ? -12.676 -2.687 4.644 1.00 74.50 91 PHE A O 1
ATOM 721 N N . GLY A 1 92 ? -11.996 -4.496 3.494 1.00 73.81 92 GLY A N 1
ATOM 722 C CA . GLY A 1 92 ? -13.066 -5.373 3.974 1.00 73.81 92 GLY A CA 1
ATOM 723 C C . GLY A 1 92 ? -13.043 -5.559 5.494 1.00 73.81 92 GLY A C 1
ATOM 724 O O . GLY A 1 92 ? -14.089 -5.482 6.137 1.00 73.81 92 GLY A O 1
ATOM 725 N N . VAL A 1 93 ? -11.854 -5.735 6.083 1.00 70.81 93 VAL A N 1
ATOM 726 C CA . VAL A 1 93 ? -11.694 -5.850 7.540 1.00 70.81 93 VAL A CA 1
ATOM 727 C C . VAL A 1 93 ? -12.044 -4.538 8.240 1.00 70.81 93 VAL A C 1
ATOM 729 O O . VAL A 1 93 ? -12.796 -4.564 9.203 1.00 70.81 93 VAL A O 1
ATOM 732 N N . VAL A 1 94 ? -11.564 -3.392 7.755 1.00 69.62 94 VAL A N 1
ATOM 733 C CA . VAL A 1 94 ? -11.862 -2.065 8.327 1.00 69.62 94 VAL A CA 1
ATOM 734 C C . VAL A 1 94 ? -13.369 -1.793 8.324 1.00 69.62 94 VAL A C 1
ATOM 736 O O . VAL A 1 94 ? -13.920 -1.406 9.353 1.00 69.62 94 VAL A O 1
ATOM 739 N N . LEU A 1 95 ? -14.061 -2.060 7.212 1.00 70.19 95 LEU A N 1
ATOM 740 C CA . LEU A 1 95 ? -15.518 -1.916 7.136 1.00 70.19 95 LEU A CA 1
ATOM 741 C C . LEU A 1 95 ? -16.257 -2.846 8.105 1.00 70.19 95 LEU A C 1
ATOM 743 O O . LEU A 1 95 ? -17.211 -2.420 8.756 1.00 70.19 95 LEU A O 1
ATOM 747 N N . TRP A 1 96 ? -15.811 -4.100 8.212 1.00 68.06 96 TRP A N 1
ATOM 748 C CA . TRP A 1 96 ? -16.428 -5.099 9.083 1.00 68.06 96 TRP A CA 1
ATOM 749 C C . TRP A 1 96 ? -16.212 -4.807 10.573 1.00 68.06 96 TRP A C 1
ATOM 751 O O . TRP A 1 96 ? -17.146 -4.905 11.365 1.00 68.06 96 TRP A O 1
ATOM 761 N N . VAL A 1 97 ? -14.993 -4.414 10.948 1.00 62.53 97 VAL A N 1
ATOM 762 C CA . VAL A 1 97 ? -14.583 -4.109 12.327 1.00 62.53 97 VAL A CA 1
ATOM 763 C C . VAL A 1 97 ? -15.298 -2.891 12.863 1.00 62.53 97 VAL A C 1
ATOM 765 O O . VAL A 1 97 ? -15.698 -2.863 14.025 1.00 62.53 97 VAL A O 1
ATOM 768 N N . ILE A 1 98 ? -15.396 -1.857 12.034 1.00 61.50 98 ILE A N 1
ATOM 769 C CA . ILE A 1 98 ? -15.693 -0.545 12.571 1.00 61.50 98 ILE A CA 1
ATOM 770 C C . ILE A 1 98 ? -17.194 -0.371 12.745 1.00 61.50 98 ILE A C 1
ATOM 772 O O . ILE A 1 98 ? -17.570 0.254 13.727 1.00 61.50 98 ILE A O 1
ATOM 776 N N . GLY A 1 99 ? -18.058 -0.900 11.864 1.00 59.06 99 GLY A N 1
ATOM 777 C CA . GLY A 1 99 ? -19.529 -0.807 11.989 1.00 59.06 99 GLY A CA 1
ATOM 778 C C . GLY A 1 99 ? -20.089 0.617 12.191 1.00 59.06 99 GLY A C 1
ATOM 779 O O . GLY A 1 99 ? -21.285 0.801 12.396 1.00 59.06 99 GLY A O 1
ATOM 780 N N . ASN A 1 100 ? -19.219 1.627 12.152 1.00 62.72 100 ASN A N 1
ATOM 781 C CA . ASN A 1 100 ? -19.422 2.979 12.634 1.00 62.72 100 ASN A CA 1
ATOM 782 C C . ASN A 1 100 ? -18.907 3.916 11.527 1.00 62.72 100 ASN A C 1
ATOM 784 O O . ASN A 1 100 ? -17.695 4.120 11.381 1.00 62.72 100 ASN A O 1
ATOM 788 N N . PRO A 1 101 ? -19.818 4.443 10.695 1.00 60.09 101 PRO A N 1
ATOM 789 C CA . PRO A 1 101 ? -19.495 5.147 9.455 1.00 60.09 101 PRO A CA 1
ATOM 790 C C . PRO A 1 101 ? -18.434 6.263 9.554 1.00 60.09 101 PRO A C 1
ATOM 792 O O . PRO A 1 101 ? -17.613 6.360 8.643 1.00 60.09 101 PRO A O 1
ATOM 795 N N . PRO A 1 102 ? -18.367 7.086 10.623 1.00 63.66 102 PRO A N 1
ATOM 796 C CA . PRO A 1 102 ? -17.414 8.199 10.690 1.00 63.66 102 PRO A CA 1
ATOM 797 C C . PRO A 1 102 ? -15.958 7.740 10.813 1.00 63.66 102 PRO A C 1
ATOM 799 O O . PRO A 1 102 ? -15.049 8.362 10.269 1.00 63.66 102 PRO A O 1
ATOM 802 N N . VAL A 1 103 ? -15.738 6.644 11.539 1.00 61.66 103 VAL A N 1
ATOM 803 C CA . VAL A 1 103 ? -14.401 6.114 11.825 1.00 61.66 103 VAL A CA 1
ATOM 804 C C . VAL A 1 103 ? -13.863 5.357 10.614 1.00 61.66 103 VAL A C 1
ATOM 806 O O . VAL A 1 103 ? -12.678 5.462 10.305 1.00 61.66 103 VAL A O 1
ATOM 809 N N . ALA A 1 104 ? -14.747 4.678 9.872 1.00 64.62 104 ALA A N 1
ATOM 810 C CA . ALA A 1 104 ? -14.399 4.095 8.585 1.00 64.62 104 ALA A CA 1
ATOM 811 C C . ALA A 1 104 ? -13.872 5.188 7.645 1.00 64.62 104 ALA A C 1
ATOM 813 O O . ALA A 1 104 ? -12.752 5.081 7.170 1.00 64.62 104 ALA A O 1
ATOM 814 N N . LEU A 1 105 ? -14.590 6.303 7.477 1.00 66.19 105 LEU A N 1
ATOM 815 C CA . LEU A 1 105 ? -14.181 7.383 6.566 1.00 66.19 105 LEU A CA 1
ATOM 816 C C . LEU A 1 105 ? -12.764 7.930 6.832 1.00 66.19 105 LEU A C 1
ATOM 818 O O . LEU A 1 105 ? -12.029 8.199 5.886 1.00 66.19 105 LEU A O 1
ATOM 822 N N . LEU A 1 106 ? -12.340 8.050 8.095 1.00 66.12 106 LEU A N 1
ATOM 823 C CA . LEU A 1 106 ? -11.006 8.567 8.441 1.00 66.12 106 LEU A CA 1
ATOM 824 C C . LEU A 1 106 ? -9.864 7.601 8.098 1.00 66.12 106 LEU A C 1
ATOM 826 O O . LEU A 1 106 ? -8.783 8.046 7.715 1.00 66.12 106 LEU A O 1
ATOM 830 N N . VAL A 1 107 ? -10.099 6.293 8.225 1.00 66.44 107 VAL A N 1
ATOM 831 C CA . VAL A 1 107 ? -9.146 5.255 7.798 1.00 66.44 107 VAL A CA 1
ATOM 832 C C . VAL A 1 107 ? -9.194 5.082 6.275 1.00 66.44 107 VAL A C 1
ATOM 834 O O . VAL A 1 107 ? -8.171 4.818 5.651 1.00 66.44 107 VAL A O 1
ATOM 837 N N . LEU A 1 108 ? -10.368 5.277 5.667 1.00 70.25 108 LEU A N 1
ATOM 838 C CA . LEU A 1 108 ? -10.605 5.042 4.247 1.00 70.25 108 LEU A CA 1
ATOM 839 C C . LEU A 1 108 ? -9.996 6.108 3.333 1.00 70.25 108 LEU A C 1
ATOM 841 O O . LEU A 1 108 ? -9.551 5.764 2.250 1.00 70.25 108 LEU A O 1
ATOM 845 N N . LEU A 1 109 ? -9.904 7.374 3.746 1.00 74.88 109 LEU A N 1
ATOM 846 C CA . LEU A 1 109 ? -9.325 8.433 2.901 1.00 74.88 109 LEU A CA 1
ATOM 847 C C . LEU A 1 109 ? -7.870 8.163 2.446 1.00 74.88 109 LEU A C 1
ATOM 849 O O . LEU A 1 109 ? -7.601 8.220 1.241 1.00 74.88 109 LEU A O 1
ATOM 853 N N . PRO A 1 110 ? -6.906 7.875 3.345 1.00 74.88 110 PRO A N 1
ATOM 854 C CA . PRO A 1 110 ? -5.548 7.524 2.924 1.00 74.88 110 PRO A CA 1
ATOM 855 C C . PRO A 1 110 ? -5.493 6.176 2.185 1.00 74.88 110 PRO A C 1
ATOM 857 O O . PRO A 1 110 ? -4.693 6.030 1.257 1.00 74.88 110 PRO A O 1
ATOM 860 N N . GLU A 1 111 ? -6.371 5.229 2.529 1.00 77.19 111 GLU A N 1
ATOM 861 C CA . GLU A 1 111 ? -6.504 3.941 1.835 1.00 77.19 111 GLU A CA 1
ATOM 862 C C . GLU A 1 111 ? -7.012 4.094 0.394 1.00 77.19 111 GLU A C 1
ATOM 864 O O . GLU A 1 111 ? -6.477 3.461 -0.511 1.00 77.19 111 GLU A O 1
ATOM 869 N N . GLU A 1 112 ? -7.978 4.975 0.134 1.00 79.56 112 GLU A N 1
ATOM 870 C CA . GLU A 1 112 ? -8.498 5.265 -1.206 1.00 79.56 112 GLU A CA 1
ATOM 871 C C . GLU A 1 112 ? -7.435 5.930 -2.084 1.00 79.56 112 GLU A C 1
ATOM 873 O O . GLU A 1 112 ? -7.224 5.529 -3.233 1.00 79.56 112 GLU A O 1
ATOM 878 N N . ALA A 1 113 ? -6.702 6.906 -1.538 1.00 83.94 113 ALA A N 1
ATOM 879 C CA . ALA A 1 113 ? -5.584 7.527 -2.244 1.00 83.94 113 ALA A CA 1
ATOM 880 C C . ALA A 1 113 ? -4.501 6.488 -2.586 1.00 83.94 113 ALA A C 1
ATOM 882 O O . ALA A 1 113 ? -4.018 6.429 -3.722 1.00 83.94 113 ALA A O 1
ATOM 883 N N . SER A 1 114 ? -4.158 5.626 -1.625 1.00 83.62 114 SER A N 1
ATOM 884 C CA . SER A 1 114 ? -3.236 4.514 -1.839 1.00 83.62 114 SER A CA 1
ATOM 885 C C . SER A 1 114 ? -3.755 3.532 -2.895 1.00 83.62 114 SER A C 1
ATOM 887 O O . SER A 1 114 ? -3.003 3.135 -3.789 1.00 83.62 114 SER A O 1
ATOM 889 N N . PHE A 1 115 ? -5.040 3.183 -2.864 1.00 84.81 115 PHE A N 1
ATOM 890 C CA . PHE A 1 115 ? -5.689 2.286 -3.819 1.00 84.81 115 PHE A CA 1
ATOM 891 C C . PHE A 1 115 ? -5.589 2.810 -5.258 1.00 84.81 115 PHE A C 1
ATOM 893 O O . PHE A 1 115 ? -5.166 2.080 -6.158 1.00 84.81 115 PHE A O 1
ATOM 900 N N . VAL A 1 116 ? -5.880 4.096 -5.479 1.00 88.62 116 VAL A N 1
ATOM 901 C CA . VAL A 1 116 ? -5.729 4.731 -6.800 1.00 88.62 116 VAL A CA 1
ATOM 902 C C . VAL A 1 116 ? -4.276 4.655 -7.282 1.00 88.62 116 VAL A C 1
ATOM 904 O O . VAL A 1 116 ? -4.024 4.326 -8.443 1.00 88.62 116 VAL A O 1
ATOM 907 N N . ILE A 1 117 ? -3.303 4.888 -6.396 1.00 88.75 117 ILE A N 1
ATOM 908 C CA . ILE A 1 117 ? -1.875 4.786 -6.736 1.00 88.75 117 ILE A CA 1
ATOM 909 C C . ILE A 1 117 ? -1.493 3.350 -7.121 1.00 88.75 117 ILE A C 1
ATOM 911 O O . ILE A 1 117 ? -0.713 3.167 -8.058 1.00 88.75 117 ILE A O 1
ATOM 915 N N . HIS A 1 118 ? -2.063 2.333 -6.468 1.00 88.56 118 HIS A N 1
ATOM 916 C CA . HIS A 1 118 ? -1.856 0.934 -6.848 1.00 88.56 118 HIS A CA 1
ATOM 917 C C . HIS A 1 118 ? -2.417 0.617 -8.232 1.00 88.56 118 HIS A C 1
ATOM 919 O O . HIS A 1 118 ? -1.725 -0.020 -9.025 1.00 88.56 118 HIS A O 1
ATOM 925 N N . LEU A 1 119 ? -3.624 1.091 -8.558 1.00 89.19 119 LEU A N 1
ATOM 926 C CA . LEU A 1 119 ? -4.204 0.912 -9.894 1.00 89.19 119 LEU A CA 1
ATOM 927 C C . LEU A 1 119 ? -3.334 1.555 -10.980 1.00 89.19 119 LEU A C 1
ATOM 929 O O . LEU A 1 119 ? -3.063 0.936 -12.012 1.00 89.19 119 LEU A O 1
ATOM 933 N N . LEU A 1 120 ? -2.831 2.766 -10.725 1.00 89.88 120 LEU A N 1
ATOM 934 C CA . LEU A 1 120 ? -1.883 3.433 -11.619 1.00 89.88 120 LEU A CA 1
ATOM 935 C C . LEU A 1 120 ? -0.576 2.635 -11.743 1.00 89.88 120 LEU A C 1
ATOM 937 O O . LEU A 1 120 ? -0.059 2.462 -12.849 1.00 89.88 120 LEU A O 1
ATOM 941 N N . GLY A 1 121 ? -0.064 2.100 -10.632 1.00 87.06 121 GLY A N 1
ATOM 942 C CA . GLY A 1 121 ? 1.105 1.223 -10.601 1.00 87.06 121 GLY A CA 1
ATOM 943 C C . GLY A 1 121 ? 0.937 -0.029 -11.469 1.00 87.06 121 GLY A C 1
ATOM 944 O O . GLY A 1 121 ? 1.808 -0.319 -12.291 1.00 87.06 121 GLY A O 1
ATOM 945 N N . ILE A 1 122 ? -0.209 -0.716 -11.361 1.00 89.88 122 ILE A N 1
ATOM 946 C CA . ILE A 1 122 ? -0.566 -1.882 -12.190 1.00 89.88 122 ILE A CA 1
ATOM 947 C C . ILE A 1 122 ? -0.599 -1.502 -13.667 1.00 89.88 122 ILE A C 1
ATOM 949 O O . ILE A 1 122 ? 0.013 -2.188 -14.485 1.00 89.88 122 ILE A O 1
ATOM 953 N N . HIS A 1 123 ? -1.280 -0.409 -14.018 1.00 91.50 123 HIS A N 1
ATOM 954 C CA . HIS A 1 123 ? -1.399 0.041 -15.407 1.00 91.50 123 HIS A CA 1
ATOM 955 C C . HIS A 1 123 ? -0.032 0.291 -16.051 1.00 91.50 123 HIS A C 1
ATOM 957 O O . HIS A 1 123 ? 0.238 -0.155 -17.170 1.00 91.50 123 HIS A O 1
ATOM 963 N N . HIS A 1 124 ? 0.866 0.963 -15.328 1.00 88.38 124 HIS A N 1
ATOM 964 C CA . HIS A 1 124 ? 2.215 1.231 -15.816 1.00 88.38 124 HI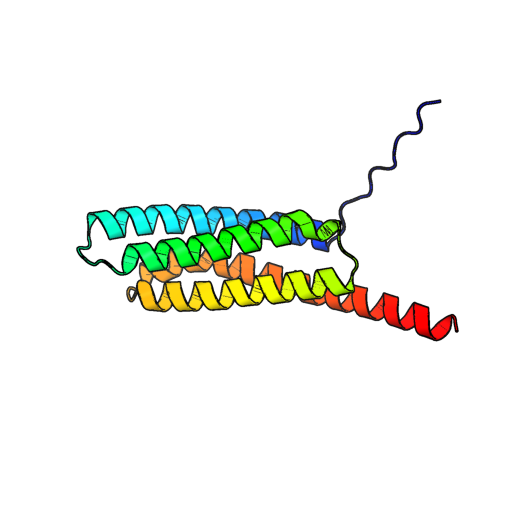S A CA 1
ATOM 965 C C . HIS A 1 124 ? 3.070 -0.037 -15.912 1.00 88.38 124 HIS A C 1
ATOM 967 O O . HIS A 1 124 ? 3.714 -0.246 -16.945 1.00 88.38 124 HIS A O 1
ATOM 973 N N . ALA A 1 125 ? 3.017 -0.908 -14.903 1.00 87.44 125 ALA A N 1
ATOM 974 C CA . ALA A 1 125 ? 3.742 -2.176 -14.917 1.00 87.44 125 ALA A CA 1
ATOM 975 C C . ALA A 1 125 ? 3.256 -3.117 -16.024 1.00 87.44 125 ALA A C 1
ATOM 977 O O . ALA A 1 125 ? 4.060 -3.804 -16.658 1.00 87.44 125 ALA A O 1
ATOM 978 N N . TYR A 1 126 ? 1.955 -3.106 -16.315 1.00 89.19 126 TYR A N 1
ATOM 979 C CA . TYR A 1 126 ? 1.370 -3.870 -17.409 1.00 89.19 126 TYR A CA 1
ATOM 980 C C . TYR A 1 126 ? 1.890 -3.394 -18.769 1.00 89.19 126 TYR A C 1
ATOM 982 O O . TYR A 1 126 ? 2.383 -4.203 -19.558 1.00 89.19 126 TYR A O 1
ATOM 990 N N . ARG A 1 127 ? 1.883 -2.076 -19.019 1.00 87.50 127 ARG A N 1
ATOM 991 C CA . ARG A 1 127 ? 2.448 -1.500 -20.253 1.00 87.50 127 ARG A CA 1
ATOM 992 C C . ARG A 1 127 ? 3.934 -1.831 -20.424 1.00 87.50 127 ARG A C 1
ATOM 994 O O . ARG A 1 127 ? 4.356 -2.178 -21.524 1.00 87.50 127 ARG A O 1
ATO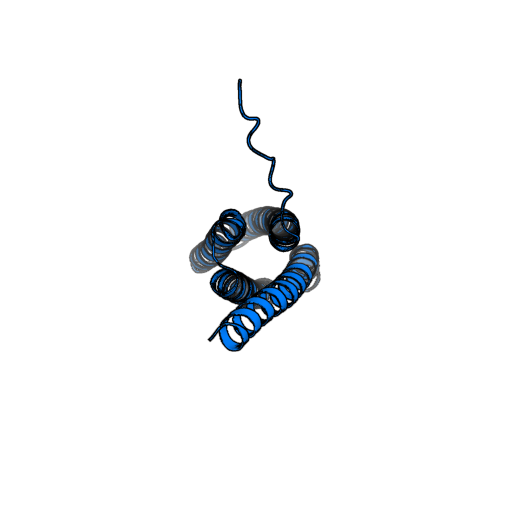M 1001 N N . ALA A 1 128 ? 4.719 -1.770 -19.347 1.00 84.44 128 ALA A N 1
ATOM 1002 C CA . ALA A 1 128 ? 6.141 -2.122 -19.374 1.00 84.44 128 ALA A CA 1
ATOM 1003 C C . ALA A 1 128 ? 6.387 -3.627 -19.621 1.00 84.44 128 ALA A C 1
ATOM 1005 O O . ALA A 1 128 ? 7.360 -4.016 -20.274 1.00 84.44 128 ALA A O 1
ATOM 1006 N N . ALA A 1 129 ? 5.508 -4.496 -19.116 1.00 83.88 129 ALA A N 1
ATOM 1007 C CA . ALA A 1 129 ? 5.575 -5.937 -19.356 1.00 83.88 129 ALA A CA 1
ATOM 1008 C C . ALA A 1 129 ? 5.169 -6.325 -20.793 1.00 83.88 129 ALA A C 1
ATOM 1010 O O . ALA A 1 129 ? 5.729 -7.268 -21.357 1.00 83.88 129 ALA A O 1
ATOM 1011 N N . GLN A 1 130 ? 4.229 -5.598 -21.404 1.00 84.56 130 GLN A N 1
ATOM 1012 C CA . GLN A 1 130 ? 3.846 -5.811 -22.802 1.00 84.56 130 GLN A CA 1
ATOM 1013 C C . GLN A 1 130 ? 4.956 -5.400 -23.774 1.00 84.56 130 GLN A C 1
ATOM 1015 O O . GLN A 1 130 ? 5.308 -6.185 -24.653 1.00 84.56 130 GLN A O 1
ATOM 1020 N N . SER A 1 131 ? 5.557 -4.218 -23.591 1.00 80.00 131 SER A N 1
ATOM 1021 C CA . SER A 1 131 ? 6.604 -3.724 -24.500 1.00 80.00 131 SER A CA 1
ATOM 1022 C C . SER A 1 131 ? 7.827 -4.644 -24.549 1.00 80.00 131 SER A C 1
ATOM 1024 O O . SER A 1 131 ? 8.371 -4.895 -25.618 1.00 80.00 131 SER A O 1
ATOM 1026 N N . THR A 1 132 ? 8.214 -5.218 -23.409 1.00 75.88 132 THR A N 1
ATOM 1027 C CA . THR A 1 132 ? 9.319 -6.187 -23.333 1.00 75.88 132 THR A CA 1
ATOM 1028 C C . THR A 1 132 ? 9.015 -7.517 -24.022 1.00 75.88 132 THR A C 1
ATOM 1030 O O . THR A 1 132 ? 9.931 -8.153 -24.533 1.00 75.88 132 THR A O 1
ATOM 1033 N N . THR A 1 133 ? 7.747 -7.934 -24.065 1.00 73.31 133 THR A N 1
ATOM 1034 C CA . THR A 1 133 ? 7.335 -9.173 -24.746 1.00 73.31 133 THR A CA 1
ATOM 1035 C C . THR A 1 133 ? 7.337 -8.984 -26.263 1.00 73.31 133 THR A C 1
ATOM 1037 O O . THR A 1 133 ? 7.916 -9.796 -26.975 1.00 73.31 133 THR A O 1
ATOM 1040 N N . PHE A 1 134 ? 6.803 -7.857 -26.742 1.00 69.19 134 PHE A N 1
ATOM 1041 C CA . PHE A 1 134 ? 6.798 -7.505 -28.165 1.00 69.19 134 PHE A CA 1
ATOM 1042 C C . PHE A 1 134 ? 8.214 -7.349 -28.750 1.00 69.19 134 PHE A C 1
ATOM 1044 O O . PHE A 1 134 ? 8.482 -7.776 -29.869 1.00 69.19 134 PHE A O 1
ATOM 1051 N N . SER A 1 135 ? 9.154 -6.765 -27.998 1.00 67.44 135 SER A N 1
ATOM 1052 C CA . SER A 1 135 ? 10.551 -6.668 -28.448 1.00 67.44 135 SER A CA 1
ATOM 1053 C C . SER A 1 135 ? 11.262 -8.022 -28.528 1.00 67.44 135 SER A C 1
ATOM 1055 O O . SER A 1 135 ? 12.181 -8.154 -29.327 1.00 67.44 135 SER A O 1
ATOM 1057 N N . ALA A 1 136 ? 10.871 -9.006 -27.711 1.00 68.31 136 ALA A N 1
ATOM 1058 C CA . ALA A 1 136 ? 11.455 -10.346 -27.761 1.00 68.31 136 ALA A CA 1
ATOM 1059 C C . ALA A 1 136 ? 10.938 -11.156 -28.961 1.00 68.31 136 ALA A C 1
ATOM 1061 O O . ALA A 1 136 ? 11.704 -11.904 -29.553 1.00 68.31 136 ALA A O 1
ATOM 1062 N N . GLU A 1 137 ? 9.667 -10.975 -29.328 1.00 70.50 137 GLU A N 1
ATOM 1063 C CA . GLU A 1 137 ? 9.017 -11.663 -30.452 1.00 70.50 137 GLU A CA 1
ATOM 1064 C C . GLU A 1 137 ? 9.499 -11.157 -31.823 1.00 70.50 137 GLU A C 1
ATOM 1066 O O . GLU A 1 137 ? 9.647 -11.938 -32.750 1.00 70.50 137 GLU A O 1
ATOM 1071 N N . ASN A 1 138 ? 9.820 -9.866 -31.947 1.00 68.56 138 ASN A N 1
ATOM 1072 C CA . ASN A 1 138 ? 10.336 -9.293 -33.200 1.00 68.56 138 ASN A CA 1
ATOM 1073 C C . ASN A 1 138 ? 11.856 -9.456 -33.396 1.00 68.56 138 ASN A C 1
ATOM 1075 O O . ASN A 1 138 ? 12.396 -8.986 -34.396 1.00 68.56 138 ASN A O 1
ATOM 1079 N N . ALA A 1 139 ? 12.561 -10.033 -32.420 1.00 62.38 139 ALA A N 1
ATOM 1080 C CA . ALA A 1 139 ? 14.010 -10.245 -32.469 1.00 62.38 139 ALA A CA 1
ATOM 1081 C C . ALA A 1 139 ? 14.402 -11.703 -32.783 1.00 62.38 139 ALA A C 1
ATOM 1083 O O . ALA A 1 139 ? 15.595 -11.986 -32.907 1.00 62.38 139 ALA A O 1
ATOM 1084 N N . SER A 1 140 ? 13.421 -12.607 -32.875 1.00 60.16 140 SER A N 1
ATOM 1085 C CA . SER A 1 140 ? 13.556 -14.027 -33.236 1.00 60.16 140 SER A CA 1
ATOM 1086 C C . SER A 1 140 ? 13.126 -14.279 -34.672 1.00 60.16 140 SER A C 1
ATOM 1088 O O . SER A 1 140 ? 13.808 -15.081 -35.343 1.00 60.16 140 SER A O 1
#